Protein AF-A0A7X8A5N9-F1 (afdb_monomer)

Secondary structure (DSSP, 8-state):
--HHHHHHTHHHHHHT-S-HHHHHHHHHHHHH-HHHHHHHHHHHHHHHHHHHHT-----TTTTTTTHHHHHHHHHHHTS----S---PPP-----

pLDDT: mean 78.91, std 19.27, range [41.72, 98.25]

Solvent-accessible surface area (backbone atoms only — not comparable to full-atom values): 6085 Å² total; per-residue (Å²): 133,54,72,68,67,46,61,78,43,44,66,42,54,74,72,64,72,52,54,73,67,58,46,49,52,46,51,56,45,41,78,75,31,65,70,60,34,55,52,48,54,54,50,50,52,50,50,57,53,53,60,66,66,58,76,67,74,75,54,93,60,71,55,62,76,52,45,62,63,52,50,53,53,53,57,66,67,65,61,77,92,75,88,82,90,83,77,92,75,83,82,80,88,86,132

Foldseek 3Di:
DDLVVLVVCLVCLLVVVDDPVVVVVNVVCLVPDVVSVVVSVVVNVVVVVVVVVPPPPPDPVVCVVVPVVVVVVVVVVPPDPDDDDDDDDDDDDDD

Sequence (95 aa):
MNCAQCRERFDDYIRGFLTVEDSLQIKSHLEHCSACNEEYESLAALFRVLDKGSDLSVMPGELADFMPEIWSKIEATKKPKFSKLGRLVPIISTV

Mean predicted aligned error: 15.05 Å

Structure (mmCIF, N/CA/C/O backbone):
data_AF-A0A7X8A5N9-F1
#
_entry.id   AF-A0A7X8A5N9-F1
#
loop_
_atom_site.group_PDB
_atom_site.id
_atom_site.type_symbol
_atom_site.label_atom_id
_atom_site.label_alt_id
_atom_site.label_comp_id
_atom_site.label_asym_id
_atom_site.label_entity_id
_atom_site.label_seq_id
_atom_site.pdbx_PDB_ins_code
_atom_site.Cartn_x
_atom_site.Cartn_y
_atom_site.Cartn_z
_atom_site.occupancy
_atom_site.B_iso_or_equiv
_atom_site.auth_seq_id
_atom_site.auth_comp_id
_atom_site.auth_asym_id
_atom_site.auth_atom_id
_atom_site.pdbx_PDB_model_num
ATOM 1 N N . MET A 1 1 ? -12.824 5.296 9.289 1.00 89.31 1 MET A N 1
ATOM 2 C CA . MET A 1 1 ? -12.650 4.493 8.058 1.00 89.31 1 MET A CA 1
ATOM 3 C C . MET A 1 1 ? -13.173 3.074 8.279 1.00 89.31 1 MET A C 1
ATOM 5 O O . MET A 1 1 ? -13.094 2.593 9.405 1.00 89.31 1 MET A O 1
ATOM 9 N N . ASN A 1 2 ? -13.721 2.423 7.246 1.00 96.12 2 ASN A N 1
ATOM 10 C CA . ASN A 1 2 ? -14.140 1.011 7.296 1.00 96.12 2 ASN A CA 1
ATOM 11 C C . ASN A 1 2 ? -13.067 0.067 6.705 1.00 96.12 2 ASN A C 1
ATOM 13 O O . ASN A 1 2 ? -12.125 0.525 6.063 1.00 96.12 2 ASN A O 1
ATOM 17 N N . CYS A 1 3 ? -13.212 -1.251 6.891 1.00 97.75 3 CYS A N 1
ATOM 18 C C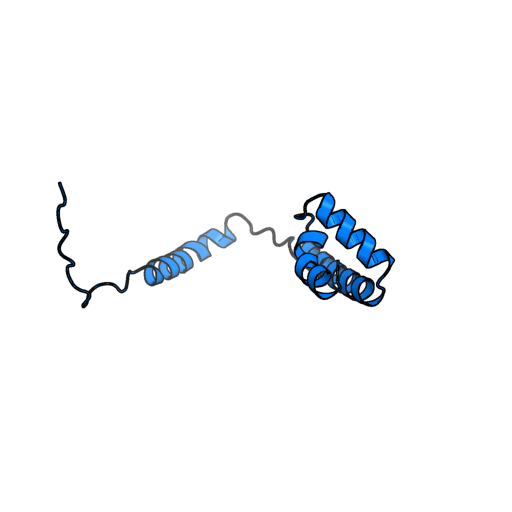A . CYS A 1 3 ? -12.199 -2.218 6.448 1.00 97.75 3 CYS A CA 1
ATOM 19 C C . CYS A 1 3 ? -11.973 -2.217 4.927 1.00 97.75 3 CYS A C 1
ATOM 21 O O . CYS A 1 3 ? -10.843 -2.380 4.485 1.00 97.75 3 CYS A O 1
ATOM 23 N N . ALA A 1 4 ? -13.019 -2.020 4.116 1.00 97.44 4 ALA A N 1
ATOM 24 C CA . ALA A 1 4 ? -12.885 -2.007 2.657 1.00 97.44 4 ALA A CA 1
ATOM 25 C C . ALA A 1 4 ? -12.003 -0.840 2.188 1.00 97.44 4 ALA A C 1
ATOM 27 O O . ALA A 1 4 ? -11.018 -1.057 1.491 1.00 97.44 4 ALA A O 1
ATOM 28 N N . GLN A 1 5 ? -12.295 0.367 2.677 1.00 96.31 5 GLN A N 1
ATOM 29 C CA . GLN A 1 5 ? -11.500 1.568 2.408 1.00 96.31 5 GLN A CA 1
ATOM 30 C C . GLN A 1 5 ? -10.058 1.437 2.910 1.00 96.31 5 GLN A C 1
ATOM 32 O O . GLN A 1 5 ? -9.138 1.937 2.270 1.00 96.31 5 GLN A O 1
ATOM 37 N N . CYS A 1 6 ? -9.852 0.772 4.052 1.00 97.19 6 CYS A N 1
ATOM 38 C CA . CYS A 1 6 ? -8.513 0.534 4.585 1.00 97.19 6 CYS A CA 1
ATOM 39 C C . CYS A 1 6 ? -7.689 -0.356 3.649 1.00 97.19 6 CYS A C 1
ATOM 41 O O . CYS A 1 6 ? -6.551 -0.021 3.333 1.00 97.19 6 CYS A O 1
ATOM 43 N N . ARG A 1 7 ? -8.279 -1.465 3.184 1.00 96.75 7 ARG A N 1
ATOM 44 C CA . ARG A 1 7 ? -7.602 -2.445 2.324 1.00 96.75 7 ARG A CA 1
ATOM 45 C C . ARG A 1 7 ? -7.226 -1.886 0.963 1.00 96.75 7 ARG A C 1
ATOM 47 O O . ARG A 1 7 ? -6.134 -2.154 0.476 1.00 96.75 7 ARG A O 1
ATOM 54 N N . GLU A 1 8 ? -8.104 -1.081 0.372 1.00 97.12 8 GLU A N 1
ATOM 55 C CA . GLU A 1 8 ? -7.843 -0.424 -0.916 1.00 97.12 8 GLU A CA 1
ATOM 56 C C . GLU A 1 8 ? -6.616 0.498 -0.876 1.00 97.12 8 GLU A C 1
ATOM 58 O O . GLU A 1 8 ? -6.007 0.746 -1.909 1.00 97.12 8 GLU A O 1
ATOM 63 N N . ARG A 1 9 ? -6.231 0.979 0.312 1.00 97.06 9 ARG A N 1
ATOM 64 C CA . ARG A 1 9 ? -5.141 1.941 0.505 1.00 9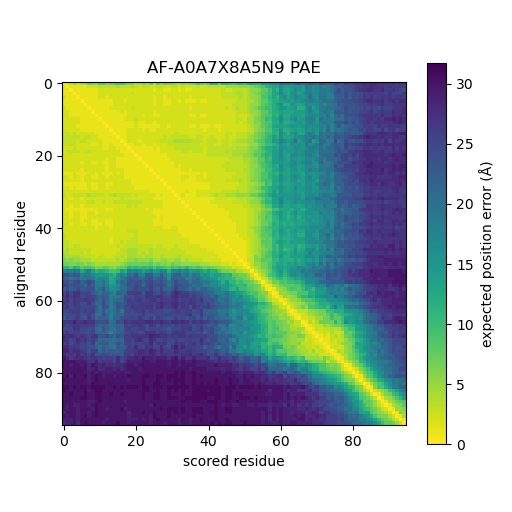7.06 9 ARG A CA 1
ATOM 65 C C . ARG A 1 9 ? -3.847 1.320 1.036 1.00 97.06 9 ARG A C 1
ATOM 67 O O . ARG A 1 9 ? -2.914 2.054 1.352 1.00 97.06 9 ARG A O 1
ATOM 74 N N . PHE A 1 10 ? -3.770 -0.005 1.169 1.00 96.69 10 PHE A N 1
ATOM 75 C CA . PHE A 1 10 ? -2.591 -0.658 1.746 1.00 96.69 10 PHE A CA 1
ATOM 76 C C . PHE A 1 10 ? -1.322 -0.483 0.916 1.00 96.69 10 PHE A C 1
ATOM 78 O O . PHE A 1 10 ? -0.280 -0.221 1.507 1.00 96.69 10 PHE A O 1
ATOM 85 N N . ASP A 1 11 ? -1.387 -0.588 -0.413 1.00 94.56 11 ASP A N 1
ATOM 86 C CA . ASP A 1 11 ? 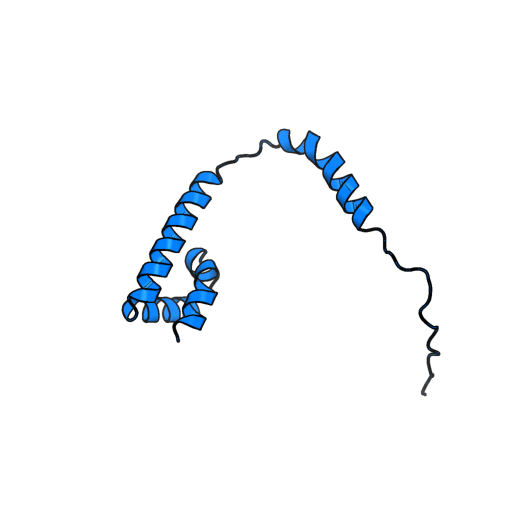-0.201 -0.402 -1.265 1.00 94.56 11 ASP A CA 1
ATOM 87 C C . ASP A 1 11 ? 0.378 1.012 -1.096 1.00 94.56 11 ASP A C 1
ATOM 89 O O . ASP A 1 11 ? 1.543 1.165 -0.724 1.00 94.56 11 ASP A O 1
ATOM 93 N N . ASP A 1 12 ? -0.468 2.037 -1.231 1.00 96.19 12 ASP A N 1
ATOM 94 C CA . ASP A 1 12 ? -0.069 3.434 -1.045 1.00 96.19 12 ASP A CA 1
ATOM 95 C C . ASP A 1 12 ? 0.452 3.705 0.372 1.00 96.19 12 ASP A C 1
ATOM 97 O O .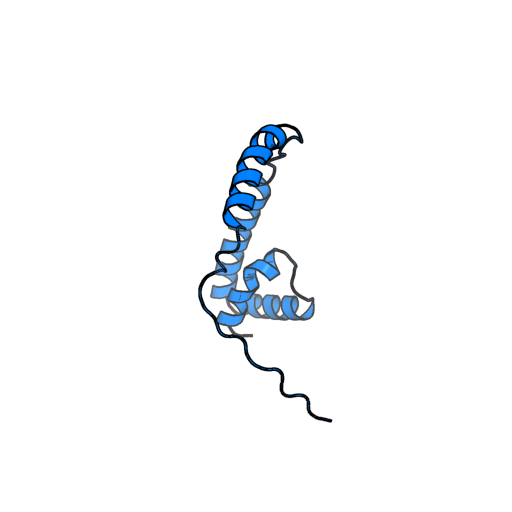 ASP A 1 12 ? 1.407 4.461 0.552 1.00 96.19 12 ASP A O 1
ATOM 101 N N . TYR A 1 13 ? -0.154 3.090 1.392 1.00 97.19 13 TYR A N 1
ATOM 102 C CA . TYR A 1 13 ? 0.286 3.229 2.779 1.00 97.19 13 TYR A CA 1
ATOM 103 C C . TYR A 1 13 ? 1.661 2.596 3.014 1.00 97.19 13 TYR A C 1
ATOM 105 O O . TYR A 1 13 ? 2.534 3.232 3.600 1.00 97.19 13 TYR A O 1
ATOM 113 N N . ILE A 1 14 ? 1.879 1.373 2.518 1.00 95.62 14 ILE A N 1
ATOM 114 C CA . ILE A 1 14 ? 3.150 0.643 2.648 1.00 95.62 14 ILE A CA 1
ATOM 115 C C . ILE A 1 14 ? 4.276 1.387 1.923 1.00 95.62 14 ILE A C 1
ATOM 117 O O . ILE A 1 14 ? 5.399 1.448 2.422 1.00 95.62 14 ILE A O 1
ATOM 121 N N . ARG A 1 15 ? 3.972 1.987 0.768 1.00 91.38 15 ARG A N 1
ATOM 122 C CA . ARG A 1 15 ? 4.930 2.750 -0.044 1.00 91.38 15 ARG A CA 1
ATOM 123 C C . ARG A 1 15 ? 5.104 4.205 0.400 1.00 91.38 15 ARG A C 1
ATOM 125 O O . ARG A 1 15 ? 5.991 4.887 -0.106 1.00 91.38 15 ARG A O 1
ATOM 132 N N . GLY A 1 16 ? 4.285 4.685 1.338 1.00 94.38 16 GLY A N 1
ATOM 133 C CA . GLY A 1 16 ? 4.344 6.056 1.849 1.00 94.38 16 GLY A CA 1
ATOM 134 C C . GLY A 1 16 ? 3.834 7.123 0.873 1.00 94.38 16 GLY A C 1
ATOM 135 O O . GLY A 1 16 ? 4.272 8.268 0.945 1.00 94.38 16 GLY A O 1
ATOM 136 N N . PHE A 1 17 ? 2.928 6.769 -0.041 1.00 96.38 17 PHE A N 1
ATOM 137 C CA . PHE A 1 17 ? 2.338 7.692 -1.022 1.00 96.38 17 PHE A CA 1
ATOM 138 C C . PHE A 1 17 ? 1.095 8.429 -0.519 1.00 96.38 17 PHE A C 1
ATOM 140 O O . PHE A 1 17 ? 0.627 9.371 -1.161 1.00 96.38 17 PHE A O 1
ATOM 147 N N . LEU A 1 18 ? 0.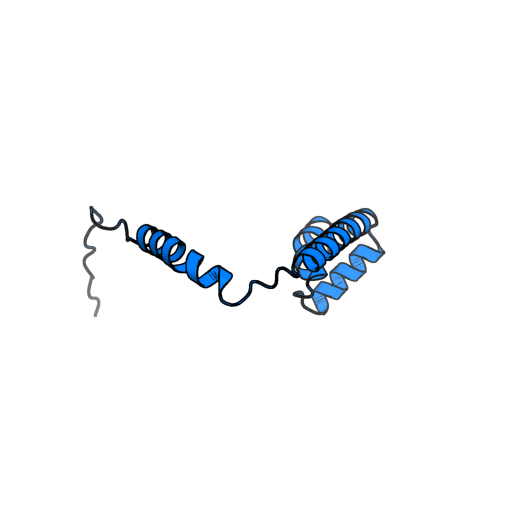556 8.026 0.630 1.00 96.00 18 LEU A N 1
ATOM 148 C CA . LEU A 1 18 ? -0.597 8.685 1.228 1.00 96.00 18 LEU A CA 1
ATOM 149 C C . LEU A 1 18 ? -0.237 10.026 1.865 1.00 96.00 18 LEU A C 1
ATOM 151 O O . LEU A 1 18 ? 0.878 10.263 2.331 1.00 96.00 18 LEU A O 1
ATOM 155 N N . THR A 1 19 ? -1.243 10.894 1.959 1.00 97.25 19 THR A N 1
ATOM 156 C CA . THR A 1 19 ? -1.140 12.105 2.772 1.00 97.25 19 THR A CA 1
ATOM 157 C C . THR A 1 19 ? -0.957 11.748 4.251 1.00 97.25 19 THR A C 1
ATOM 159 O O . THR A 1 19 ? -1.266 10.635 4.694 1.00 97.25 19 THR A O 1
ATOM 162 N N . VAL A 1 20 ? -0.472 12.706 5.045 1.00 96.50 20 VAL A N 1
ATOM 163 C CA . VAL A 1 20 ? -0.318 12.524 6.499 1.00 96.50 20 VAL A CA 1
ATOM 164 C C . VAL A 1 20 ? -1.661 12.193 7.157 1.00 96.50 20 VAL A C 1
ATOM 166 O O . VAL A 1 20 ? -1.727 11.299 7.996 1.00 96.50 20 VAL A O 1
ATOM 169 N N . GLU A 1 21 ? -2.733 12.871 6.743 1.00 96.38 21 GLU A N 1
ATOM 170 C CA . GLU A 1 21 ? -4.083 12.650 7.269 1.00 96.38 21 GLU A CA 1
ATOM 171 C C . GLU A 1 21 ? -4.582 11.232 6.956 1.00 96.38 21 GLU A C 1
ATOM 173 O O . GLU A 1 21 ? -4.976 10.498 7.862 1.00 96.38 21 GLU A O 1
ATOM 178 N N . ASP A 1 22 ? -4.492 10.793 5.697 1.00 95.62 22 ASP A N 1
ATOM 179 C CA . ASP A 1 22 ? -4.911 9.439 5.311 1.00 95.62 22 ASP A CA 1
ATOM 180 C C . ASP A 1 22 ? -4.082 8.358 6.020 1.00 95.62 22 ASP A C 1
ATOM 182 O O . ASP A 1 22 ? -4.622 7.342 6.464 1.00 95.62 22 ASP A O 1
ATOM 186 N N . SER A 1 23 ? -2.780 8.599 6.194 1.00 97.12 23 SER A N 1
ATOM 187 C CA . SER A 1 23 ? -1.885 7.701 6.929 1.00 97.12 23 SER A CA 1
ATOM 188 C C . SER A 1 23 ? -2.286 7.562 8.399 1.00 97.12 23 SER A C 1
ATOM 190 O O . SER A 1 23 ? -2.245 6.459 8.949 1.00 97.12 23 SER A O 1
ATOM 192 N N . LEU A 1 24 ? -2.704 8.657 9.045 1.00 97.31 24 LEU A N 1
ATOM 193 C CA . LEU A 1 24 ? -3.205 8.635 10.422 1.00 97.31 24 LEU A CA 1
ATOM 194 C C . LEU A 1 24 ? -4.525 7.873 10.530 1.00 97.31 24 LEU A C 1
ATOM 196 O O . LEU A 1 24 ? -4.705 7.100 11.471 1.00 97.31 24 LEU A O 1
ATOM 200 N N . GLN A 1 25 ? -5.427 8.034 9.560 1.00 96.94 25 GLN A N 1
ATOM 201 C CA . GLN A 1 25 ? -6.689 7.295 9.547 1.00 96.94 25 GLN A CA 1
ATOM 202 C C . GLN A 1 25 ? -6.476 5.789 9.391 1.00 96.94 25 GLN A C 1
ATOM 204 O O . GLN A 1 25 ? -7.141 5.008 10.078 1.00 96.94 25 GLN A O 1
ATOM 209 N N . ILE A 1 26 ? -5.535 5.371 8.536 1.00 97.56 26 ILE A N 1
ATOM 210 C CA . ILE A 1 26 ? -5.148 3.961 8.413 1.00 97.56 26 ILE A CA 1
ATOM 211 C C . ILE A 1 26 ? -4.528 3.455 9.701 1.00 97.56 26 ILE A C 1
ATOM 213 O O . ILE A 1 26 ? -5.003 2.456 10.237 1.00 97.56 26 ILE A O 1
ATOM 217 N N . LYS A 1 27 ? -3.543 4.170 10.248 1.00 97.31 27 LYS A N 1
ATOM 218 C CA . LYS A 1 27 ? -2.908 3.790 11.511 1.00 97.31 27 LYS A CA 1
ATOM 219 C C . LYS A 1 27 ? -3.939 3.596 12.626 1.00 97.31 27 LYS A C 1
ATOM 221 O O . LYS A 1 27 ? -3.953 2.551 13.268 1.00 97.31 27 LYS A O 1
ATOM 226 N N . SER A 1 28 ? -4.849 4.555 12.791 1.00 97.31 28 SER A N 1
ATOM 227 C CA . SER A 1 28 ? -5.928 4.473 13.775 1.00 97.31 28 SER A CA 1
ATOM 228 C C . SER A 1 28 ? -6.825 3.252 13.545 1.00 97.31 28 SER A C 1
ATOM 230 O O . SER A 1 28 ? -7.199 2.577 14.500 1.00 97.31 28 SER A O 1
ATOM 232 N N . HIS A 1 29 ? -7.149 2.907 12.295 1.00 97.81 29 HIS A N 1
ATOM 233 C CA . HIS A 1 29 ? -7.933 1.706 12.008 1.00 97.81 29 HIS A CA 1
ATOM 234 C C . HIS A 1 29 ? -7.175 0.412 12.343 1.00 97.81 29 HIS A C 1
ATOM 236 O O . HIS A 1 29 ? -7.761 -0.493 12.934 1.00 97.81 29 HIS A O 1
ATOM 242 N N . LEU A 1 30 ? -5.884 0.329 12.008 1.00 97.69 30 LEU A N 1
ATOM 243 C CA . LEU A 1 30 ? -5.044 -0.840 12.288 1.00 97.69 30 LEU A CA 1
ATOM 244 C C . LEU A 1 30 ? -4.858 -1.090 13.792 1.00 97.69 30 LEU A C 1
ATOM 246 O O . LEU A 1 30 ? -4.745 -2.240 14.199 1.00 97.69 30 LEU A O 1
ATOM 250 N N . GLU A 1 31 ? -4.887 -0.043 14.619 1.00 97.62 31 GLU A N 1
ATOM 251 C CA . GLU A 1 31 ? -4.846 -0.163 16.086 1.00 97.62 31 GLU A CA 1
ATOM 252 C C . GLU A 1 31 ? -6.109 -0.821 16.673 1.00 97.62 31 GLU A C 1
ATOM 254 O O . GLU A 1 31 ? -6.055 -1.400 17.756 1.00 97.62 31 GLU A O 1
ATOM 259 N N . HIS A 1 32 ? -7.242 -0.757 15.965 1.00 96.75 32 HIS A N 1
ATOM 260 C CA . HIS A 1 32 ? -8.545 -1.212 16.468 1.00 96.75 32 HIS A CA 1
ATOM 261 C C . HIS A 1 32 ? -9.125 -2.412 15.702 1.00 96.75 32 HIS A C 1
ATOM 263 O O . HIS A 1 32 ? -10.117 -2.994 16.138 1.00 96.75 32 HIS A O 1
ATOM 269 N N . CYS A 1 33 ? -8.540 -2.790 14.563 1.00 98.19 33 CYS A N 1
ATOM 270 C CA . CYS A 1 33 ? -9.022 -3.868 13.704 1.00 98.19 33 CYS A CA 1
ATOM 271 C C . CYS A 1 33 ? -7.915 -4.900 13.460 1.00 98.19 33 CYS A C 1
ATOM 273 O O . CYS A 1 33 ? -7.076 -4.725 12.575 1.00 98.19 33 CYS A O 1
ATOM 275 N N . SER A 1 34 ? -7.945 -6.002 14.217 1.00 97.56 34 SER A N 1
ATOM 276 C CA . SER A 1 34 ? -6.941 -7.070 14.116 1.00 97.56 34 SER A CA 1
ATOM 277 C C . SER A 1 34 ? -6.882 -7.697 12.722 1.00 97.56 34 SER A C 1
ATOM 279 O O . SER A 1 34 ? -5.796 -7.899 12.197 1.00 97.56 34 SER A O 1
ATOM 281 N N . ALA A 1 35 ? -8.032 -7.918 12.077 1.00 97.94 35 ALA A N 1
ATOM 282 C CA . ALA A 1 35 ? -8.088 -8.497 10.734 1.00 97.94 35 ALA A CA 1
ATOM 283 C C . ALA A 1 35 ? -7.345 -7.635 9.698 1.00 97.94 35 ALA A C 1
ATOM 285 O O . ALA A 1 35 ? -6.532 -8.138 8.930 1.00 97.94 35 ALA A O 1
ATOM 286 N N . CYS A 1 36 ? -7.565 -6.316 9.713 1.00 98.19 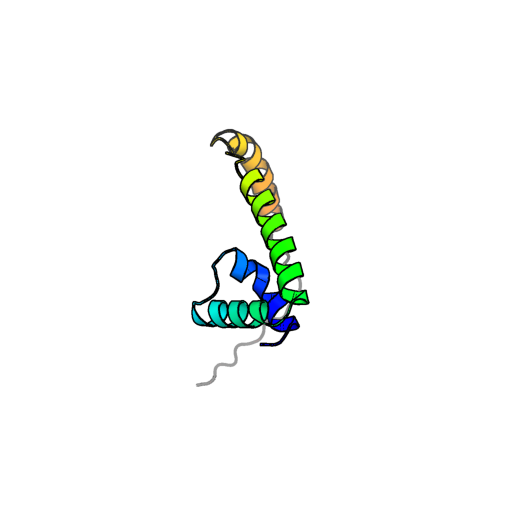36 CYS A N 1
ATOM 287 C CA . CYS A 1 36 ? -6.845 -5.408 8.820 1.00 98.19 36 CYS A CA 1
ATOM 288 C C . CYS A 1 36 ? -5.354 -5.316 9.174 1.00 98.19 36 CYS A C 1
ATOM 290 O O . CYS A 1 36 ? -4.536 -5.149 8.274 1.00 98.19 36 CYS A O 1
ATOM 292 N N . ASN A 1 37 ? -4.994 -5.424 10.456 1.00 98.19 37 ASN A N 1
ATOM 293 C CA . ASN A 1 37 ? -3.599 -5.440 10.893 1.00 98.19 37 ASN A CA 1
ATOM 294 C C . ASN A 1 37 ? -2.844 -6.678 10.389 1.00 98.19 37 ASN A C 1
ATOM 296 O O . ASN A 1 37 ? -1.761 -6.536 9.828 1.00 98.19 37 ASN A O 1
ATOM 300 N N . GLU A 1 38 ? -3.440 -7.863 10.502 1.00 98.25 38 GLU A N 1
ATOM 301 C CA . GLU A 1 38 ? -2.862 -9.116 10.001 1.00 98.25 38 GLU A CA 1
ATOM 302 C C . GLU A 1 38 ? -2.676 -9.100 8.475 1.00 98.25 38 GLU A C 1
ATOM 304 O O . GLU A 1 38 ? -1.625 -9.500 7.962 1.00 98.25 38 GLU A O 1
ATOM 309 N N . GLU A 1 39 ? -3.672 -8.596 7.739 1.00 97.19 39 GLU A N 1
ATOM 310 C CA . GLU A 1 39 ? -3.575 -8.423 6.286 1.00 97.19 39 GLU A CA 1
ATOM 311 C C . GLU A 1 39 ? -2.470 -7.425 5.904 1.00 97.19 39 GLU A C 1
ATOM 313 O O . GLU A 1 39 ? -1.656 -7.708 5.021 1.00 97.19 39 GLU A O 1
ATOM 318 N N . TYR A 1 40 ? -2.407 -6.280 6.592 1.00 97.81 40 TYR A N 1
ATOM 319 C CA . TYR A 1 40 ? -1.371 -5.269 6.384 1.00 97.81 40 TYR A CA 1
ATOM 320 C C . TYR A 1 40 ? 0.034 -5.835 6.624 1.00 97.81 40 TYR A C 1
ATOM 322 O O . TYR A 1 40 ? 0.902 -5.670 5.770 1.00 97.81 40 TYR A O 1
ATOM 330 N N . GLU A 1 41 ? 0.266 -6.533 7.739 1.00 97.44 41 GLU A N 1
ATOM 331 C CA . GLU A 1 41 ? 1.574 -7.125 8.049 1.00 97.44 41 GLU A CA 1
ATOM 332 C C . GLU A 1 41 ? 1.982 -8.173 7.006 1.00 97.44 41 GLU A C 1
ATOM 334 O O . GLU A 1 41 ? 3.139 -8.215 6.580 1.00 97.44 41 GLU A O 1
ATOM 339 N N . SER A 1 42 ? 1.024 -8.975 6.530 1.00 96.50 42 SER A N 1
ATOM 340 C CA . SER A 1 42 ? 1.258 -9.967 5.475 1.00 96.50 42 SER A CA 1
ATOM 341 C C . SER A 1 42 ? 1.686 -9.309 4.158 1.00 96.50 42 SER A C 1
ATOM 343 O O . SER A 1 42 ? 2.657 -9.737 3.528 1.00 96.50 42 SER A O 1
ATOM 345 N N . LEU A 1 43 ? 1.002 -8.235 3.753 1.00 95.75 43 LEU A N 1
ATOM 346 C CA . LEU A 1 43 ? 1.351 -7.469 2.556 1.00 95.75 43 LEU A CA 1
ATOM 347 C C . LEU A 1 43 ? 2.687 -6.739 2.719 1.00 95.75 43 LEU A C 1
ATOM 349 O O . LEU A 1 43 ? 3.533 -6.802 1.829 1.00 95.75 43 LEU A O 1
ATOM 353 N N . ALA A 1 44 ? 2.921 -6.098 3.863 1.00 95.44 44 ALA A N 1
ATOM 354 C CA . ALA A 1 44 ? 4.172 -5.407 4.151 1.00 95.44 44 ALA A CA 1
ATOM 355 C C . ALA A 1 44 ? 5.366 -6.373 4.121 1.00 95.44 44 ALA A C 1
ATOM 357 O O . ALA A 1 44 ? 6.425 -6.037 3.588 1.00 95.44 44 ALA A O 1
ATOM 358 N N . ALA A 1 45 ? 5.204 -7.593 4.641 1.00 93.88 45 ALA A N 1
ATOM 359 C CA . ALA A 1 45 ? 6.219 -8.636 4.548 1.00 93.88 45 ALA A CA 1
ATOM 360 C C . ALA A 1 45 ? 6.520 -9.021 3.091 1.00 93.88 45 ALA A C 1
ATOM 362 O O . ALA A 1 45 ? 7.693 -9.118 2.724 1.00 93.88 45 ALA A O 1
ATOM 363 N N . LEU A 1 46 ? 5.490 -9.179 2.251 1.00 91.88 46 LEU A N 1
ATOM 364 C CA . LEU A 1 46 ? 5.658 -9.451 0.822 1.00 91.88 46 LEU A CA 1
ATOM 365 C C . LEU A 1 46 ? 6.424 -8.322 0.117 1.00 91.88 46 LEU A C 1
ATOM 367 O O . LEU A 1 46 ? 7.395 -8.599 -0.586 1.00 91.88 46 LEU A O 1
ATOM 371 N N . PHE A 1 47 ? 6.053 -7.060 0.342 1.00 90.38 47 PHE A N 1
ATOM 372 C CA . PHE A 1 47 ? 6.752 -5.921 -0.263 1.00 90.38 47 PHE A CA 1
ATOM 373 C C . PHE A 1 47 ? 8.218 -5.838 0.165 1.00 90.38 47 PHE A C 1
ATOM 375 O O . PHE A 1 47 ? 9.081 -5.658 -0.686 1.00 90.38 47 PHE A O 1
ATOM 382 N N . ARG A 1 48 ? 8.542 -6.105 1.439 1.00 88.94 48 ARG A N 1
ATOM 383 C CA . ARG A 1 48 ? 9.943 -6.184 1.899 1.00 88.94 48 ARG A CA 1
ATOM 384 C C . ARG A 1 48 ? 10.752 -7.257 1.162 1.00 88.94 48 ARG A C 1
ATOM 386 O O . ARG A 1 48 ? 11.957 -7.089 0.989 1.00 88.94 48 ARG A O 1
ATOM 393 N N . VAL A 1 49 ? 10.133 -8.377 0.779 1.00 88.44 49 VAL A N 1
ATOM 394 C CA . VAL A 1 49 ? 10.793 -9.429 -0.016 1.00 88.44 49 VAL A CA 1
ATOM 395 C C . VAL A 1 49 ? 11.000 -8.964 -1.456 1.00 88.44 49 VAL A C 1
ATOM 397 O O . VAL A 1 49 ? 12.095 -9.129 -1.991 1.00 88.44 49 VAL A O 1
ATOM 400 N N . LEU A 1 50 ? 9.980 -8.358 -2.064 1.00 86.31 50 LEU A N 1
ATOM 401 C CA . LEU A 1 50 ? 10.048 -7.850 -3.436 1.00 86.31 50 LEU A CA 1
ATOM 402 C C . LEU A 1 50 ? 11.081 -6.728 -3.584 1.00 86.31 50 LEU A C 1
ATOM 404 O O . LEU A 1 50 ? 11.881 -6.764 -4.515 1.00 86.31 50 LEU A O 1
ATOM 408 N N . ASP A 1 51 ? 11.137 -5.798 -2.632 1.00 83.75 51 ASP A N 1
ATOM 409 C CA . ASP A 1 51 ? 12.108 -4.701 -2.642 1.00 83.75 51 ASP A CA 1
ATOM 410 C C . ASP A 1 51 ? 13.543 -5.224 -2.497 1.00 83.75 51 ASP A C 1
ATOM 412 O O . ASP A 1 51 ? 14.448 -4.751 -3.180 1.00 83.75 51 ASP A O 1
ATOM 416 N N . LYS A 1 52 ? 13.772 -6.271 -1.694 1.00 74.00 52 LYS A N 1
ATOM 417 C CA . LYS A 1 52 ? 15.088 -6.935 -1.620 1.00 74.00 52 LYS A CA 1
ATOM 418 C C . LYS A 1 52 ? 15.468 -7.656 -2.913 1.00 74.00 52 LYS A C 1
ATOM 420 O O . LYS A 1 52 ? 16.648 -7.740 -3.232 1.00 74.00 52 LYS A O 1
ATOM 425 N N . GLY A 1 53 ? 14.487 -8.178 -3.648 1.00 62.53 53 GLY A N 1
ATOM 426 C CA . GLY A 1 53 ? 14.696 -8.778 -4.966 1.00 62.53 53 GLY A CA 1
ATOM 427 C C . GLY A 1 53 ? 14.922 -7.754 -6.082 1.00 62.53 53 GLY A C 1
ATOM 428 O O . GLY A 1 53 ? 15.311 -8.143 -7.178 1.00 62.53 53 GLY A O 1
ATOM 429 N N . SER A 1 54 ? 14.692 -6.462 -5.818 1.00 58.66 54 SER A N 1
ATOM 430 C CA . SER A 1 54 ? 14.813 -5.387 -6.808 1.00 58.66 54 SER A CA 1
ATOM 431 C C . SER A 1 54 ? 16.235 -4.846 -6.992 1.00 58.66 54 SER A C 1
ATOM 433 O O . SER A 1 54 ? 16.442 -3.975 -7.833 1.00 58.66 54 SER A O 1
ATOM 435 N N . ASP A 1 55 ? 17.238 -5.433 -6.325 1.00 55.16 55 ASP A N 1
ATOM 436 C CA . ASP A 1 55 ? 18.666 -5.224 -6.629 1.00 55.16 55 ASP A CA 1
ATOM 437 C C . ASP A 1 55 ? 19.087 -5.903 -7.955 1.00 55.16 55 ASP A C 1
ATOM 439 O O . ASP A 1 55 ? 20.205 -6.384 -8.139 1.00 55.16 55 ASP A O 1
ATOM 443 N N . LEU A 1 56 ? 18.161 -5.956 -8.916 1.00 56.16 56 LEU A N 1
ATOM 444 C CA . LEU A 1 56 ? 18.444 -6.196 -10.320 1.00 56.16 56 LEU A CA 1
ATOM 445 C C . LEU A 1 56 ? 19.015 -4.895 -10.878 1.00 56.16 56 LEU A C 1
ATOM 447 O O . LEU A 1 56 ? 18.347 -4.132 -11.576 1.00 56.16 56 LEU A O 1
ATOM 451 N N . SER A 1 57 ? 20.266 -4.628 -10.520 1.00 55.00 57 SER A N 1
ATOM 452 C CA . SER A 1 57 ? 21.082 -3.623 -11.180 1.00 55.00 57 SER A CA 1
ATOM 453 C C . SER A 1 57 ? 21.262 -4.046 -12.637 1.00 55.00 57 SER A C 1
ATOM 455 O O . SER A 1 57 ? 22.165 -4.808 -12.977 1.00 55.00 57 SER A O 1
ATOM 457 N N . VAL A 1 58 ? 20.349 -3.601 -13.503 1.00 61.19 58 VAL A N 1
ATOM 458 C CA . VAL A 1 58 ? 20.496 -3.769 -14.947 1.00 61.19 58 VAL A CA 1
ATOM 459 C C . VAL A 1 58 ? 21.649 -2.868 -15.359 1.00 61.19 58 VAL A C 1
ATOM 461 O O . VAL A 1 58 ? 21.542 -1.639 -15.334 1.00 61.19 58 VAL A O 1
ATOM 464 N N . MET A 1 59 ? 22.780 -3.479 -15.703 1.00 63.78 59 MET A N 1
ATOM 465 C CA . MET A 1 59 ? 23.927 -2.736 -16.204 1.00 63.78 59 MET A CA 1
ATOM 466 C C . MET A 1 59 ? 23.512 -1.958 -17.462 1.00 63.78 59 MET A C 1
ATOM 468 O O . MET A 1 59 ? 22.819 -2.528 -18.310 1.00 63.78 59 MET A O 1
ATOM 472 N N . PRO A 1 60 ? 23.963 -0.700 -17.649 1.00 55.28 60 PRO A N 1
ATOM 473 C CA . PRO A 1 60 ? 23.599 0.140 -18.799 1.00 55.28 60 PRO A CA 1
ATOM 474 C C . PRO A 1 60 ? 23.900 -0.426 -20.207 1.00 55.28 60 PRO A C 1
ATOM 476 O O . PRO A 1 60 ? 23.668 0.268 -21.190 1.00 55.28 60 PRO A O 1
ATOM 479 N N . GLY A 1 61 ? 24.400 -1.659 -20.334 1.00 62.75 61 GLY A N 1
ATOM 480 C CA . GLY A 1 61 ? 24.613 -2.364 -21.601 1.00 62.75 61 GLY A CA 1
ATOM 481 C C . GLY A 1 61 ? 23.698 -3.572 -21.841 1.00 62.75 61 GLY A C 1
ATOM 482 O O . GLY A 1 61 ? 23.412 -3.866 -22.993 1.00 62.75 61 GLY A O 1
ATOM 483 N N . GLU A 1 62 ? 23.175 -4.244 -20.809 1.00 61.16 62 GLU A N 1
ATOM 484 C CA . GLU A 1 62 ? 22.347 -5.455 -21.006 1.00 61.16 62 GLU A CA 1
ATOM 485 C C . GLU A 1 62 ? 20.995 -5.141 -21.651 1.00 61.16 62 GLU A C 1
ATOM 487 O O . GLU A 1 62 ? 20.442 -5.935 -22.409 1.00 61.16 62 GLU A O 1
ATOM 492 N N . LEU A 1 63 ? 20.470 -3.943 -21.391 1.00 61.88 63 LEU A N 1
ATOM 493 C CA . LEU A 1 63 ? 19.228 -3.488 -21.998 1.00 61.88 63 LEU A CA 1
ATOM 494 C C . LEU A 1 63 ? 19.449 -2.941 -23.421 1.00 61.88 63 LEU A C 1
ATOM 496 O O . LEU A 1 63 ? 18.501 -2.875 -24.198 1.00 61.88 63 LEU A O 1
ATOM 500 N N . ALA A 1 64 ? 20.681 -2.575 -23.796 1.00 63.84 64 ALA A N 1
ATOM 501 C CA . ALA A 1 64 ? 20.974 -1.960 -25.094 1.00 63.84 64 ALA A CA 1
ATOM 502 C C . ALA A 1 64 ? 20.707 -2.911 -26.272 1.00 63.84 64 ALA A C 1
ATOM 504 O O . ALA A 1 64 ? 20.226 -2.464 -27.311 1.00 63.84 64 ALA A O 1
ATOM 505 N N . ASP A 1 65 ? 20.928 -4.213 -26.080 1.00 67.31 65 ASP A N 1
ATOM 506 C CA . ASP A 1 65 ? 20.643 -5.237 -27.091 1.00 67.31 65 ASP A CA 1
ATOM 507 C C . ASP A 1 65 ? 19.152 -5.618 -27.132 1.00 67.31 65 ASP A C 1
ATOM 509 O O . ASP A 1 65 ? 18.629 -6.028 -28.167 1.00 67.31 65 ASP A O 1
ATOM 513 N N . PHE A 1 66 ? 18.436 -5.436 -26.020 1.00 64.25 66 PHE A N 1
ATOM 514 C CA . PHE A 1 66 ? 17.020 -5.789 -25.887 1.00 64.25 66 PHE A CA 1
ATOM 515 C C . PHE A 1 66 ? 16.070 -4.685 -26.392 1.00 64.25 66 PHE A C 1
ATOM 517 O O . PHE A 1 66 ? 15.009 -4.960 -26.961 1.00 64.25 66 PHE A O 1
ATOM 524 N N . MET A 1 67 ? 16.445 -3.415 -26.214 1.00 68.94 67 MET A N 1
ATOM 525 C CA . MET A 1 67 ? 15.590 -2.256 -26.515 1.00 68.94 67 MET A CA 1
ATOM 526 C C . MET A 1 67 ? 15.217 -2.066 -27.991 1.00 68.94 67 MET A C 1
ATOM 528 O O . MET A 1 67 ? 14.064 -1.700 -28.238 1.00 68.94 67 MET A O 1
ATOM 532 N N . PRO A 1 68 ? 16.096 -2.307 -28.983 1.00 72.25 68 PRO A N 1
ATOM 533 C CA . PRO A 1 68 ? 15.757 -2.091 -30.389 1.00 72.25 68 PRO A CA 1
ATOM 534 C C . PRO A 1 68 ? 14.587 -2.968 -30.853 1.00 72.25 68 PRO A C 1
ATOM 536 O O . PRO A 1 68 ? 13.688 -2.496 -31.553 1.00 72.25 68 PRO A O 1
ATOM 539 N N . GLU A 1 69 ? 14.551 -4.234 -30.424 1.00 70.25 69 GLU A N 1
ATOM 540 C CA . GLU A 1 69 ? 13.505 -5.178 -30.831 1.00 70.25 69 GLU A CA 1
ATOM 541 C C . GLU A 1 69 ? 12.165 -4.885 -30.136 1.00 70.25 69 GLU A C 1
ATOM 543 O O . GLU A 1 69 ? 11.098 -4.937 -30.757 1.00 70.25 69 GLU A O 1
ATOM 548 N N . ILE A 1 70 ? 12.205 -4.521 -28.851 1.00 76.56 70 ILE A N 1
ATOM 549 C CA . ILE A 1 70 ? 11.012 -4.150 -28.079 1.00 76.56 70 ILE A CA 1
ATOM 550 C C . ILE A 1 70 ? 10.4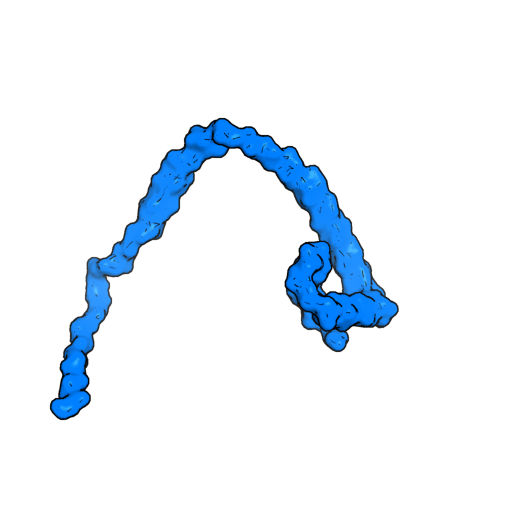19 -2.835 -28.594 1.00 76.56 70 ILE A C 1
ATOM 552 O O . ILE A 1 70 ? 9.204 -2.742 -28.784 1.00 76.56 70 ILE A O 1
ATOM 556 N N . TRP A 1 71 ? 11.256 -1.836 -28.886 1.00 72.88 71 TRP A N 1
ATOM 557 C CA . TRP A 1 71 ? 10.807 -0.550 -29.418 1.00 72.88 71 TRP A CA 1
ATOM 558 C C . TRP A 1 71 ? 10.136 -0.708 -30.786 1.00 72.88 71 TRP A C 1
ATOM 560 O O . TRP A 1 71 ? 9.040 -0.189 -31.000 1.00 72.88 71 TRP A O 1
ATOM 570 N N . SER A 1 72 ? 10.713 -1.537 -31.663 1.00 76.44 72 SER A N 1
ATOM 571 C CA . SER A 1 72 ? 10.108 -1.883 -32.954 1.00 76.44 72 SER A CA 1
ATOM 572 C C . SER A 1 72 ? 8.707 -2.503 -32.801 1.00 76.44 72 SER A C 1
ATOM 574 O O . SER A 1 72 ? 7.773 -2.144 -33.526 1.00 76.44 72 SER A O 1
ATOM 576 N N . LYS A 1 73 ? 8.505 -3.375 -31.801 1.00 74.44 73 LYS A N 1
ATOM 577 C CA . LYS A 1 73 ? 7.188 -3.973 -31.497 1.00 74.44 73 LYS A CA 1
ATOM 578 C C . LYS A 1 73 ? 6.178 -2.950 -30.950 1.00 74.44 73 LYS A C 1
ATOM 580 O O . LYS A 1 73 ? 4.991 -3.026 -31.287 1.00 74.44 73 LYS A O 1
ATOM 585 N N . ILE A 1 74 ? 6.620 -1.970 -30.157 1.00 74.69 74 ILE A N 1
ATOM 586 C CA . ILE A 1 74 ? 5.764 -0.889 -29.625 1.00 74.69 74 ILE A CA 1
ATOM 587 C C . ILE A 1 74 ? 5.336 0.073 -30.744 1.00 74.69 74 ILE A C 1
ATOM 589 O O . ILE A 1 74 ? 4.182 0.495 -30.819 1.00 74.69 74 ILE A O 1
ATOM 593 N N . GLU A 1 75 ? 6.239 0.410 -31.660 1.00 71.50 75 GLU A N 1
ATOM 594 C CA . GLU A 1 75 ? 5.908 1.262 -32.805 1.00 71.50 75 GLU A CA 1
ATOM 595 C C . GLU A 1 75 ? 4.952 0.568 -33.781 1.00 71.50 75 GLU A C 1
ATOM 597 O O . GLU A 1 75 ? 4.000 1.182 -34.271 1.00 71.50 75 GLU A O 1
ATOM 602 N N . ALA A 1 76 ? 5.131 -0.736 -34.009 1.00 70.50 76 ALA A N 1
ATOM 603 C CA . ALA A 1 76 ? 4.229 -1.527 -34.842 1.00 70.50 76 ALA A CA 1
ATOM 604 C C . ALA A 1 76 ? 2.794 -1.586 -34.281 1.00 70.50 76 ALA A C 1
ATOM 606 O O . ALA A 1 76 ? 1.834 -1.640 -35.054 1.00 70.50 76 ALA A O 1
ATOM 607 N N . THR A 1 77 ? 2.639 -1.525 -32.955 1.00 64.50 77 THR A N 1
ATOM 608 C CA . THR A 1 77 ? 1.333 -1.503 -32.274 1.00 64.50 77 THR A CA 1
ATOM 609 C C . THR A 1 77 ? 0.687 -0.114 -32.228 1.00 64.50 77 THR A C 1
ATOM 611 O O . THR A 1 77 ? -0.538 -0.031 -32.173 1.00 64.50 77 THR A O 1
ATOM 614 N N . LYS A 1 78 ? 1.460 0.976 -32.346 1.00 60.50 78 LYS A N 1
ATOM 615 C CA . LYS A 1 78 ? 0.947 2.362 -32.399 1.00 60.50 78 LYS A CA 1
ATOM 616 C C . LYS A 1 78 ? 0.355 2.784 -33.749 1.00 60.50 78 LYS A C 1
ATOM 618 O O . LYS A 1 78 ? -0.152 3.901 -33.845 1.00 60.50 78 LYS A O 1
ATOM 623 N N . LYS A 1 79 ? 0.381 1.944 -34.795 1.00 53.56 79 LYS A N 1
ATOM 624 C CA . LYS A 1 79 ? -0.254 2.281 -36.083 1.00 53.56 79 LYS A CA 1
ATOM 625 C C . LYS A 1 79 ? -1.751 2.555 -35.866 1.00 53.56 79 LYS A C 1
ATOM 627 O O . LYS A 1 79 ? -2.480 1.627 -35.507 1.00 53.56 79 LYS A O 1
ATOM 632 N N . PRO A 1 80 ? -2.243 3.785 -36.099 1.00 51.84 80 PRO A N 1
ATOM 633 C CA . PRO A 1 80 ? -3.654 4.079 -35.919 1.00 51.84 80 PRO A CA 1
ATOM 634 C C . PRO A 1 80 ? -4.463 3.267 -36.932 1.00 51.84 80 PRO A C 1
ATOM 636 O O . PRO A 1 80 ? -4.393 3.498 -38.139 1.00 51.84 80 PRO A O 1
ATOM 639 N N . LYS A 1 81 ? -5.274 2.318 -36.449 1.00 53.97 81 LYS A N 1
ATOM 640 C CA . LYS A 1 81 ? -6.352 1.705 -37.238 1.00 53.97 81 LYS A CA 1
ATOM 641 C C . LYS A 1 81 ? -7.502 2.707 -37.389 1.00 53.97 81 LYS A C 1
ATOM 643 O O . LYS A 1 81 ? -8.601 2.471 -36.909 1.00 53.97 81 LYS A O 1
ATOM 648 N N . PHE A 1 82 ? -7.258 3.832 -38.051 1.00 55.94 82 PHE A N 1
ATOM 649 C CA . PHE A 1 82 ? -8.314 4.746 -38.475 1.00 55.94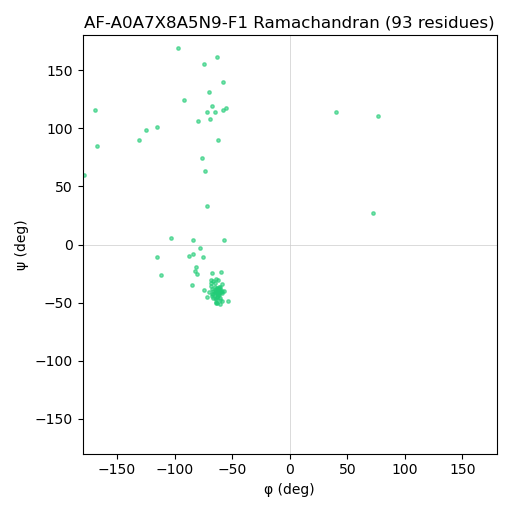 82 PHE A CA 1
ATOM 650 C C . PHE A 1 82 ? -8.124 5.108 -39.940 1.00 55.94 82 PHE A C 1
ATOM 652 O O . PHE A 1 82 ? -7.468 6.078 -40.293 1.00 55.94 82 PHE A O 1
ATOM 659 N N . SER A 1 83 ? -8.728 4.305 -40.808 1.00 51.56 83 SER A N 1
ATOM 660 C CA . SER A 1 83 ? -9.307 4.802 -42.056 1.00 51.56 83 SER A CA 1
ATOM 661 C C . SER A 1 83 ? -10.182 3.718 -42.670 1.00 51.56 83 SER A C 1
ATOM 663 O O . SER A 1 83 ? -9.755 2.941 -43.517 1.00 51.56 83 SER A O 1
ATOM 665 N N . LYS A 1 84 ? -11.437 3.661 -42.221 1.00 53.91 84 LYS A N 1
ATOM 666 C CA . LYS A 1 84 ? -12.597 3.487 -43.103 1.00 53.91 84 LYS A CA 1
ATOM 667 C C . LYS A 1 84 ? -13.873 3.733 -42.296 1.00 53.91 84 LYS A C 1
ATOM 669 O O . LYS A 1 84 ? -14.191 2.980 -41.388 1.00 53.91 84 LYS A O 1
ATOM 674 N N . LEU A 1 85 ? -14.571 4.790 -42.716 1.00 51.91 85 LEU A N 1
ATOM 675 C CA . LEU A 1 85 ? -15.935 5.214 -42.380 1.00 51.91 85 LEU A CA 1
ATOM 676 C C . LEU A 1 85 ? -16.183 5.878 -41.017 1.00 51.91 85 LEU A C 1
ATOM 678 O O . LEU A 1 85 ? -16.258 5.227 -39.983 1.00 51.91 85 LEU A O 1
ATOM 682 N N . GLY A 1 86 ? -16.480 7.181 -41.068 1.00 41.72 86 GLY A N 1
ATOM 683 C CA . GLY A 1 86 ? -17.055 7.917 -39.943 1.00 41.72 86 GLY A CA 1
ATOM 684 C C . GLY A 1 86 ? -17.337 9.396 -40.221 1.00 41.72 86 GLY A C 1
ATOM 685 O O . GLY A 1 86 ? -16.759 10.234 -39.557 1.00 41.72 86 GLY A O 1
ATOM 686 N N . ARG A 1 87 ? -18.190 9.678 -41.221 1.00 45.66 87 ARG A N 1
ATOM 687 C CA . ARG A 1 87 ? -19.005 10.900 -41.449 1.00 45.66 87 ARG A CA 1
ATOM 688 C C . ARG A 1 87 ? -18.377 12.277 -41.151 1.00 45.66 87 ARG A C 1
ATOM 690 O O . ARG A 1 87 ? -18.230 12.683 -40.006 1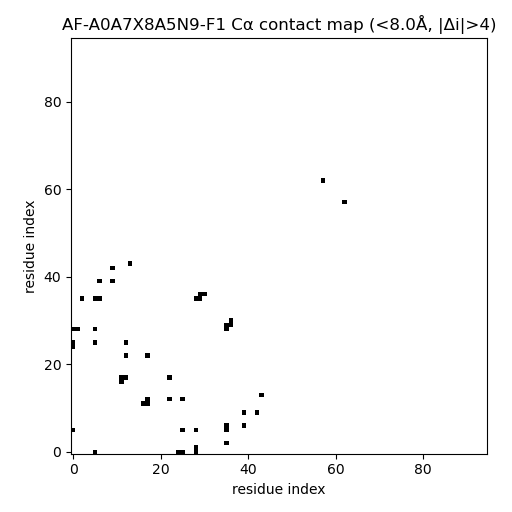.00 45.66 87 ARG A O 1
ATOM 697 N N . LEU A 1 88 ? -18.188 13.057 -42.218 1.00 49.03 88 LEU A N 1
ATOM 698 C CA . LEU A 1 88 ? -18.090 14.518 -42.158 1.00 49.03 88 LEU A CA 1
ATOM 699 C C . LEU A 1 88 ? -19.342 15.079 -41.461 1.00 49.03 88 LEU A C 1
ATOM 701 O O . LEU A 1 88 ? -20.454 14.902 -41.959 1.00 49.03 88 LEU A O 1
ATOM 705 N N . VAL A 1 89 ? -19.162 15.736 -40.316 1.00 47.12 89 VAL A N 1
ATOM 706 C CA . VAL A 1 89 ? -20.201 16.559 -39.686 1.00 47.12 89 VAL A CA 1
ATOM 707 C C . VAL A 1 89 ? -20.013 17.987 -40.205 1.00 47.12 89 VAL A C 1
ATOM 709 O O . VAL A 1 89 ? -18.905 18.514 -40.088 1.00 47.12 89 VAL A O 1
ATOM 712 N N . PRO A 1 90 ? -21.032 18.622 -40.808 1.00 46.53 90 PRO A N 1
ATOM 713 C CA . PRO A 1 90 ? -20.910 20.005 -41.241 1.00 46.53 90 PRO A CA 1
ATOM 714 C C . PRO A 1 90 ? -20.852 20.918 -40.013 1.00 46.53 90 PRO A C 1
ATOM 716 O O . PRO A 1 90 ? -21.674 20.811 -39.103 1.00 46.53 90 PRO A O 1
ATOM 719 N N . ILE A 1 91 ? -19.871 21.820 -39.995 1.00 50.69 91 ILE A N 1
ATOM 720 C CA . ILE A 1 91 ? -19.790 22.898 -39.009 1.00 50.69 91 ILE A CA 1
ATOM 721 C C . ILE A 1 91 ? -20.891 23.901 -39.363 1.00 50.69 91 ILE A C 1
ATOM 723 O O . ILE A 1 91 ? -20.852 24.521 -40.424 1.00 50.69 91 ILE A O 1
ATOM 727 N N . ILE A 1 92 ? -21.888 24.038 -38.493 1.00 51.47 92 ILE A N 1
ATOM 728 C CA . ILE A 1 92 ? -22.892 25.096 -38.598 1.00 51.47 92 ILE A CA 1
ATOM 729 C C . ILE A 1 92 ? -22.245 26.364 -38.027 1.00 51.47 92 ILE A C 1
ATOM 731 O O . ILE A 1 92 ? -22.056 26.469 -36.815 1.00 51.47 92 ILE A O 1
ATOM 735 N N . SER A 1 93 ? -21.870 27.312 -38.889 1.00 45.44 93 SER A N 1
ATOM 736 C CA . SER A 1 93 ? -21.467 28.654 -38.455 1.00 45.44 93 SER A CA 1
ATOM 737 C C . SER A 1 93 ? -22.675 29.383 -37.879 1.00 45.44 93 SER A C 1
ATOM 739 O O . SER A 1 93 ? -23.653 29.615 -38.584 1.00 45.44 93 SER A O 1
ATOM 741 N N . THR A 1 94 ? -22.591 29.755 -36.604 1.00 45.53 94 THR A N 1
ATOM 742 C CA . THR A 1 94 ? -23.501 30.716 -35.976 1.00 45.53 94 THR A CA 1
ATOM 743 C C . THR A 1 94 ? -22.672 31.930 -35.587 1.00 45.53 94 THR A C 1
ATOM 745 O O . THR A 1 94 ? -21.941 31.827 -34.608 1.00 45.53 94 THR A O 1
ATOM 748 N N . VAL A 1 95 ? -22.737 33.005 -36.380 1.00 49.66 95 VAL A N 1
ATOM 749 C CA . VAL A 1 95 ? -22.889 34.420 -35.973 1.00 49.66 95 VAL A CA 1
ATOM 750 C C . VAL A 1 95 ? -23.430 35.174 -37.184 1.00 49.66 95 VAL A C 1
ATOM 752 O O . VAL A 1 95 ? -22.818 35.032 -38.266 1.00 49.66 95 VAL A O 1
#

Nearest PDB structures (foldseek):
  3hug-assembly6_F  TM=8.370E-01  e=9.398E-01  Mycobacterium tuberculosis H37Rv
  3hug-assembly3_L  TM=6.802E-01  e=1.412E+00  Mycobacterium tuberculosis H37Rv

Radius of gyration: 24.49 Å; Cα contacts (8 Å, |Δi|>4): 25; chains: 1; bounding box: 48×44×60 Å